Protein AF-A0A519HQZ3-F1 (afdb_monomer_lite)

Radius of gyration: 15.5 Å; chains: 1; bounding box: 31×40×36 Å

Structure (mmCIF, N/CA/C/O backbone):
data_AF-A0A519HQZ3-F1
#
_entry.id   AF-A0A519HQZ3-F1
#
loop_
_atom_site.group_PDB
_atom_site.id
_atom_site.type_symbol
_atom_site.label_atom_id
_atom_site.label_alt_id
_atom_site.label_comp_id
_atom_site.label_asym_id
_atom_site.label_entity_id
_atom_site.label_seq_id
_atom_site.pdbx_PDB_ins_code
_atom_site.Cartn_x
_atom_site.Cartn_y
_atom_site.Cartn_z
_atom_site.occupancy
_atom_site.B_iso_or_equiv
_atom_site.auth_seq_id
_atom_site.auth_comp_id
_atom_site.auth_asym_id
_atom_site.auth_atom_id
_atom_site.pdbx_PDB_model_num
ATOM 1 N N . MET A 1 1 ? 8.694 29.755 -15.172 1.00 41.97 1 MET A N 1
ATOM 2 C CA . MET A 1 1 ? 9.879 29.113 -14.567 1.00 41.97 1 MET A CA 1
ATOM 3 C C . MET A 1 1 ? 9.447 27.716 -14.157 1.00 41.97 1 MET A C 1
ATOM 5 O O . MET A 1 1 ? 8.659 27.610 -13.229 1.00 41.97 1 MET A O 1
ATOM 9 N N . ALA A 1 2 ? 9.828 26.676 -14.902 1.00 51.66 2 ALA A N 1
ATOM 10 C CA . ALA A 1 2 ? 9.523 25.302 -14.510 1.00 51.66 2 ALA A CA 1
ATOM 11 C C . ALA A 1 2 ? 10.418 24.948 -13.319 1.00 51.66 2 ALA A C 1
ATOM 13 O O . ALA A 1 2 ? 11.642 24.968 -13.447 1.00 51.66 2 ALA A O 1
ATOM 14 N N . THR A 1 3 ? 9.828 24.713 -12.151 1.00 62.03 3 THR A N 1
ATOM 15 C CA . THR A 1 3 ? 10.571 24.221 -10.991 1.00 62.03 3 THR A CA 1
ATOM 16 C C . THR A 1 3 ? 11.053 22.816 -11.345 1.00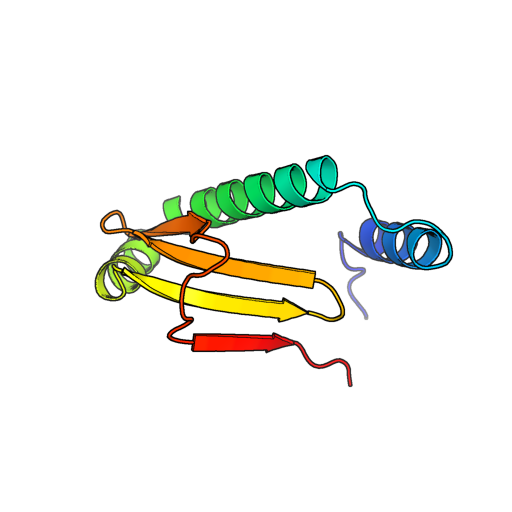 62.03 3 THR A C 1
ATOM 18 O O . THR A 1 3 ? 10.207 21.966 -11.626 1.00 62.03 3 THR A O 1
ATOM 21 N N . PRO A 1 4 ? 12.369 22.554 -11.408 1.00 60.47 4 PRO A N 1
ATOM 22 C CA . PRO A 1 4 ? 12.847 21.221 -11.733 1.00 60.47 4 PRO A CA 1
ATOM 23 C C . PRO A 1 4 ? 12.314 20.248 -10.680 1.00 60.47 4 PRO A C 1
ATOM 25 O O . PRO A 1 4 ? 12.503 20.455 -9.480 1.00 60.47 4 PRO A O 1
ATOM 28 N N . SER A 1 5 ? 11.593 19.221 -11.136 1.00 68.75 5 SER A N 1
ATOM 29 C CA . SER A 1 5 ? 11.086 18.165 -10.266 1.00 68.75 5 SER A CA 1
ATOM 30 C C . SER A 1 5 ? 12.277 17.508 -9.559 1.00 68.75 5 SER A C 1
ATOM 32 O O . SER A 1 5 ? 13.212 17.074 -10.239 1.00 68.75 5 SER A O 1
ATOM 34 N N . PRO A 1 6 ? 12.268 17.375 -8.219 1.00 65.31 6 PRO A N 1
ATOM 35 C CA . PRO A 1 6 ? 13.321 16.663 -7.491 1.00 65.31 6 PRO A CA 1
ATOM 36 C C . PRO A 1 6 ? 13.384 15.170 -7.863 1.00 65.31 6 PRO A C 1
ATOM 38 O O . PRO A 1 6 ? 14.306 14.468 -7.457 1.00 65.31 6 PRO A O 1
ATOM 41 N N . PHE A 1 7 ? 12.429 14.690 -8.666 1.00 64.19 7 PHE A N 1
ATOM 42 C CA . PHE A 1 7 ? 12.349 13.328 -9.179 1.00 64.19 7 PHE A CA 1
ATOM 43 C C . PHE A 1 7 ? 12.792 13.190 -10.644 1.00 64.19 7 PHE A C 1
ATOM 45 O O . PHE A 1 7 ? 12.721 12.090 -11.182 1.00 64.19 7 PHE A O 1
ATOM 52 N N . ALA A 1 8 ? 13.312 14.245 -11.285 1.00 69.00 8 ALA A N 1
ATOM 53 C CA . ALA A 1 8 ? 13.785 14.187 -12.678 1.00 69.00 8 ALA A CA 1
ATOM 54 C C . ALA A 1 8 ? 14.867 13.106 -12.911 1.00 69.00 8 ALA A C 1
ATOM 56 O O . ALA A 1 8 ? 14.951 12.509 -13.980 1.00 69.00 8 ALA A O 1
ATOM 57 N N . PHE A 1 9 ? 15.664 12.789 -11.884 1.00 72.25 9 PHE A N 1
ATOM 58 C CA . PHE A 1 9 ? 16.608 11.665 -11.908 1.00 72.25 9 PHE A CA 1
ATOM 59 C C . PHE A 1 9 ? 15.916 10.297 -12.063 1.00 72.25 9 PHE A C 1
ATOM 61 O O . PHE A 1 9 ? 16.426 9.423 -12.763 1.00 72.25 9 PHE A O 1
ATOM 68 N N . LEU A 1 10 ? 14.756 10.100 -11.423 1.00 66.19 10 LEU A N 1
ATOM 69 C CA . LEU A 1 10 ? 13.981 8.863 -11.546 1.00 66.19 10 LEU A CA 1
ATOM 70 C C . LEU A 1 10 ? 13.372 8.735 -12.943 1.00 66.19 10 LEU A C 1
ATOM 72 O O . LEU A 1 10 ? 13.338 7.634 -13.484 1.00 66.19 10 LEU A O 1
ATOM 76 N N . GLU A 1 11 ? 12.941 9.847 -13.541 1.00 64.31 11 GLU A N 1
ATOM 77 C CA . GLU A 1 11 ? 12.430 9.869 -14.915 1.00 64.31 11 GLU A CA 1
ATOM 78 C C . GLU A 1 11 ? 13.504 9.447 -15.926 1.00 64.31 11 GLU A C 1
ATOM 80 O O . GLU A 1 11 ? 13.239 8.571 -16.747 1.00 64.31 11 GLU A O 1
ATOM 85 N N . ASP A 1 12 ? 14.727 9.983 -15.826 1.00 66.75 12 ASP A N 1
ATOM 86 C CA . ASP A 1 12 ? 15.848 9.612 -16.709 1.00 66.75 12 ASP A CA 1
ATOM 87 C C . ASP A 1 12 ? 16.271 8.140 -16.501 1.00 66.75 12 ASP A C 1
ATOM 89 O O . ASP A 1 12 ? 16.494 7.399 -17.460 1.00 66.75 12 ASP A O 1
ATOM 93 N N . LEU A 1 13 ? 16.288 7.650 -15.254 1.00 68.88 13 LEU A N 1
ATOM 94 C CA . LEU A 1 13 ? 16.555 6.237 -14.952 1.00 68.88 13 LEU A CA 1
ATOM 95 C C . LEU A 1 13 ? 15.485 5.306 -15.552 1.00 68.88 13 LEU A C 1
ATOM 97 O O . LEU A 1 13 ? 15.822 4.284 -16.153 1.00 68.88 13 LEU A O 1
ATOM 101 N N . VAL A 1 14 ? 14.201 5.654 -15.413 1.00 67.19 14 VAL A N 1
ATOM 102 C CA . VAL A 1 14 ? 13.079 4.873 -15.958 1.00 67.19 14 VAL A CA 1
ATOM 103 C C . VAL A 1 14 ? 13.075 4.909 -17.486 1.00 67.19 14 VAL A C 1
ATOM 105 O O . VAL A 1 14 ? 12.860 3.871 -18.111 1.00 67.19 14 VAL A O 1
ATOM 108 N N . GLN A 1 15 ? 13.366 6.057 -18.103 1.00 66.44 15 GLN A N 1
ATOM 109 C CA . GLN A 1 15 ? 13.470 6.181 -19.560 1.00 66.44 15 GLN A CA 1
ATOM 110 C C . GLN A 1 15 ? 14.610 5.328 -20.126 1.00 66.44 15 GLN A C 1
ATOM 112 O O . GLN A 1 15 ? 14.411 4.621 -21.113 1.00 66.44 15 GLN A O 1
ATOM 117 N N . ARG A 1 16 ? 15.781 5.319 -19.475 1.00 63.53 16 ARG A N 1
ATOM 118 C CA . ARG A 1 16 ? 16.920 4.477 -19.882 1.00 63.53 16 ARG A CA 1
ATOM 119 C C . ARG A 1 16 ? 16.676 2.986 -19.644 1.00 63.53 16 ARG A C 1
ATOM 121 O O . ARG A 1 16 ? 17.144 2.162 -20.426 1.00 63.53 16 ARG A O 1
ATOM 128 N N . ALA A 1 17 ? 15.934 2.627 -18.597 1.00 61.59 17 ALA A N 1
ATOM 129 C CA . ALA A 1 17 ? 15.568 1.241 -18.300 1.00 61.59 17 ALA A CA 1
ATOM 130 C C . ALA A 1 17 ? 14.447 0.698 -19.210 1.00 61.59 17 ALA A C 1
ATOM 132 O O . ALA A 1 17 ? 14.400 -0.504 -19.480 1.00 61.59 17 ALA A O 1
ATOM 133 N N . GLY A 1 18 ? 13.578 1.577 -19.726 1.00 56.59 18 GLY A N 1
ATOM 134 C CA . GLY A 1 18 ? 12.404 1.235 -20.539 1.00 56.59 18 GLY A CA 1
ATOM 135 C C . GLY A 1 18 ? 12.697 0.557 -21.883 1.00 56.59 18 GLY A C 1
ATOM 136 O O . GLY A 1 18 ? 11.766 0.083 -22.529 1.00 56.59 18 GLY A O 1
ATOM 137 N N . GLY A 1 19 ? 13.965 0.478 -22.300 1.00 56.34 19 GLY A N 1
ATOM 138 C CA . GLY A 1 19 ? 14.367 -0.135 -23.566 1.00 56.34 19 GLY A CA 1
ATOM 139 C C . GLY A 1 19 ? 14.729 -1.624 -23.522 1.00 56.34 19 GLY A C 1
ATOM 140 O O . GLY A 1 19 ? 14.750 -2.237 -24.585 1.00 56.34 19 GLY A O 1
ATOM 141 N N . ALA A 1 20 ? 15.042 -2.230 -22.364 1.00 55.72 20 ALA A N 1
ATOM 142 C CA . ALA A 1 20 ? 15.660 -3.570 -22.395 1.00 55.72 20 ALA A CA 1
ATOM 143 C C . ALA A 1 20 ? 15.387 -4.532 -21.227 1.00 55.72 20 ALA A C 1
ATOM 145 O O . ALA A 1 20 ? 15.662 -5.720 -21.380 1.00 55.72 20 ALA A O 1
ATOM 146 N N . LEU A 1 21 ? 14.872 -4.101 -20.072 1.00 61.34 21 LEU A N 1
ATOM 147 C CA . LEU A 1 21 ? 14.773 -4.993 -18.909 1.00 61.34 21 LEU A CA 1
ATOM 148 C C . LEU A 1 21 ? 13.460 -4.765 -18.158 1.00 61.34 21 LEU A C 1
ATOM 150 O O . LEU A 1 21 ? 13.286 -3.743 -17.498 1.00 61.34 21 LEU A O 1
ATOM 154 N N . GLN A 1 22 ? 12.539 -5.736 -18.224 1.00 65.25 22 GLN A N 1
ATOM 155 C CA . GLN A 1 22 ? 11.471 -5.807 -17.226 1.00 65.25 22 GLN A CA 1
ATOM 156 C C . GLN A 1 22 ? 12.132 -5.918 -15.844 1.00 65.25 22 GLN A C 1
ATOM 158 O O . GLN A 1 22 ? 13.008 -6.772 -15.665 1.00 65.25 22 GLN A O 1
ATOM 163 N N . PRO A 1 23 ? 11.766 -5.061 -14.875 1.00 70.5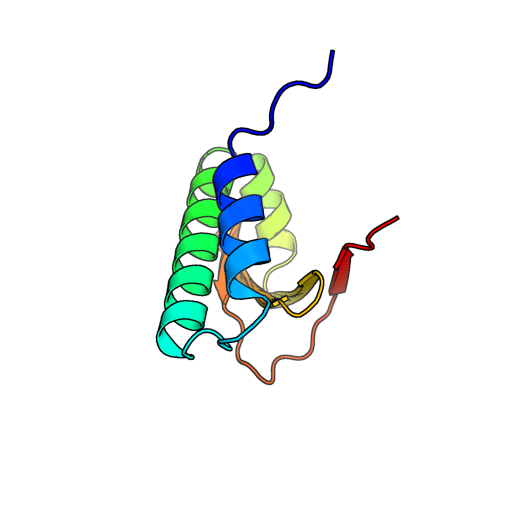0 23 PRO A N 1
ATOM 164 C CA . PRO A 1 23 ? 12.344 -5.138 -13.547 1.00 70.50 23 PRO A CA 1
ATOM 165 C C . PRO A 1 23 ? 12.018 -6.507 -12.937 1.00 70.50 23 PRO A C 1
ATOM 167 O O . PRO A 1 23 ? 10.899 -7.003 -13.095 1.00 70.50 23 PRO A O 1
ATOM 170 N N . PRO A 1 24 ? 12.976 -7.142 -12.247 1.00 82.38 24 PRO A N 1
ATOM 171 C CA . PRO A 1 24 ? 12.730 -8.428 -11.617 1.00 82.38 24 PRO A CA 1
ATOM 172 C C . PRO A 1 24 ? 11.637 -8.298 -10.546 1.00 82.38 24 PRO A C 1
ATOM 174 O O . PRO A 1 24 ? 11.552 -7.278 -9.862 1.00 82.38 24 PRO A O 1
ATOM 177 N N . GLY A 1 25 ? 10.817 -9.341 -10.372 1.00 83.69 25 GLY A N 1
ATOM 178 C CA . GLY A 1 25 ? 9.640 -9.301 -9.490 1.00 83.69 25 GLY A CA 1
ATOM 179 C C . GLY A 1 25 ? 9.944 -8.865 -8.052 1.00 83.69 25 GLY A C 1
ATOM 180 O O . GLY A 1 25 ? 9.222 -8.040 -7.505 1.00 83.69 25 GLY A O 1
ATOM 181 N N . TRP A 1 26 ? 11.077 -9.304 -7.487 1.00 87.62 26 TRP A N 1
ATOM 182 C CA . TRP A 1 26 ? 11.512 -8.898 -6.142 1.00 87.62 26 TRP A CA 1
ATOM 183 C C . TRP A 1 26 ? 11.715 -7.382 -6.011 1.00 87.62 26 TRP A C 1
ATOM 185 O O . TRP A 1 26 ? 11.432 -6.808 -4.963 1.00 87.62 26 TRP A O 1
ATOM 195 N N . LEU A 1 27 ? 12.199 -6.722 -7.070 1.00 87.44 27 LEU A N 1
ATOM 196 C CA . LEU A 1 27 ? 12.441 -5.283 -7.058 1.00 87.44 27 LEU A CA 1
ATOM 197 C C . LEU A 1 27 ? 11.116 -4.530 -7.127 1.00 87.44 27 LEU A C 1
ATOM 199 O O . LEU A 1 27 ? 10.943 -3.532 -6.433 1.00 87.44 27 LEU A O 1
ATOM 203 N N . VAL A 1 28 ? 10.175 -5.030 -7.933 1.00 86.94 28 VAL A N 1
ATOM 204 C CA . VAL A 1 28 ? 8.811 -4.497 -7.979 1.00 86.94 28 VAL A CA 1
ATOM 205 C C . VAL A 1 28 ? 8.171 -4.606 -6.599 1.00 86.94 28 VAL A C 1
ATOM 207 O O . VAL A 1 28 ? 7.663 -3.611 -6.093 1.00 86.94 28 VAL A O 1
ATOM 210 N N . ASP A 1 29 ? 8.255 -5.770 -5.958 1.00 88.44 29 ASP A N 1
ATOM 211 C CA . ASP A 1 29 ? 7.706 -5.986 -4.620 1.00 88.44 29 ASP A CA 1
ATOM 212 C C . ASP A 1 29 ? 8.313 -5.057 -3.565 1.00 88.44 29 ASP A C 1
ATOM 214 O O . ASP A 1 29 ? 7.574 -4.482 -2.763 1.00 88.44 29 ASP A O 1
ATOM 218 N N . GLU A 1 30 ? 9.632 -4.861 -3.585 1.00 92.75 30 GLU A N 1
ATOM 219 C CA . GLU A 1 30 ? 10.329 -3.973 -2.652 1.00 92.75 30 GLU A CA 1
ATOM 220 C C . GLU A 1 30 ? 9.940 -2.504 -2.867 1.00 92.75 30 GLU A C 1
ATOM 222 O O . GLU A 1 30 ? 9.662 -1.782 -1.908 1.00 92.75 30 GLU A O 1
ATOM 227 N N . VAL A 1 31 ? 9.862 -2.048 -4.122 1.00 90.56 31 VAL A N 1
ATOM 228 C CA . VAL A 1 31 ? 9.398 -0.690 -4.447 1.00 90.56 31 VAL A CA 1
ATOM 229 C C . VAL A 1 31 ? 7.954 -0.501 -3.999 1.00 90.56 31 VAL A C 1
ATOM 231 O O . VAL A 1 31 ? 7.636 0.513 -3.376 1.00 90.56 31 VAL A O 1
ATOM 234 N N . GLN A 1 32 ? 7.087 -1.484 -4.255 1.00 92.25 32 GLN A N 1
ATOM 235 C CA . GLN A 1 32 ? 5.701 -1.446 -3.803 1.00 92.25 32 GLN A CA 1
ATOM 236 C C . GLN A 1 32 ? 5.610 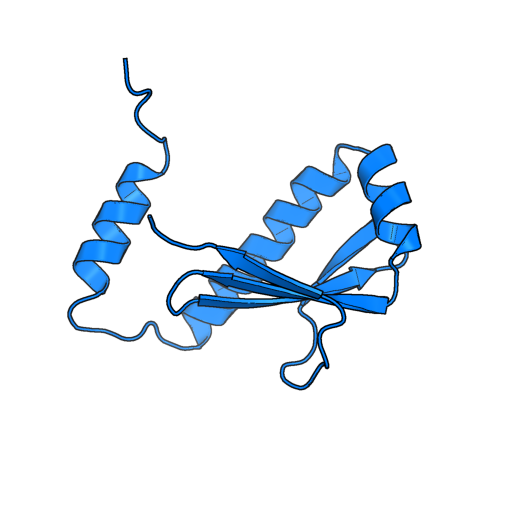-1.374 -2.274 1.00 92.25 32 GLN A C 1
ATOM 238 O O . GLN A 1 32 ? 4.852 -0.568 -1.738 1.00 92.25 32 GLN A O 1
ATOM 243 N N . HIS A 1 33 ? 6.408 -2.170 -1.563 1.00 94.12 33 HIS A N 1
ATOM 244 C CA . HIS A 1 33 ? 6.462 -2.150 -0.105 1.00 94.12 33 HIS A CA 1
ATOM 245 C C . HIS A 1 33 ? 6.924 -0.789 0.437 1.00 94.12 33 HIS A C 1
ATOM 247 O O . HIS A 1 33 ? 6.261 -0.206 1.296 1.00 94.12 33 HIS A O 1
ATOM 253 N N . ARG A 1 34 ? 8.012 -0.232 -0.108 1.00 94.88 34 ARG A N 1
ATOM 254 C CA . ARG A 1 34 ? 8.528 1.088 0.290 1.00 94.88 34 ARG A CA 1
ATOM 255 C C . ARG A 1 34 ? 7.551 2.214 -0.007 1.00 94.88 34 ARG A C 1
ATOM 257 O O . ARG A 1 34 ? 7.430 3.127 0.805 1.00 94.88 34 ARG A O 1
ATOM 264 N N . ALA A 1 35 ? 6.839 2.144 -1.128 1.00 93.38 35 ALA A N 1
ATOM 265 C CA . ALA A 1 35 ? 5.798 3.108 -1.458 1.00 93.38 35 ALA A CA 1
ATOM 266 C C . ALA A 1 35 ? 4.680 3.092 -0.406 1.00 93.38 35 ALA A C 1
ATOM 268 O O . ALA A 1 35 ? 4.293 4.151 0.080 1.00 93.38 35 ALA A O 1
ATOM 269 N N . VAL A 1 36 ? 4.222 1.909 0.023 1.00 96.25 36 VAL A N 1
ATOM 270 C CA . VAL A 1 36 ? 3.230 1.790 1.105 1.00 96.25 36 VAL A CA 1
ATOM 271 C C . VAL A 1 36 ? 3.749 2.382 2.411 1.00 96.25 36 VAL A C 1
ATOM 273 O O . VAL A 1 36 ? 3.042 3.161 3.046 1.00 96.25 36 VAL A O 1
ATOM 276 N N . LEU A 1 37 ? 4.987 2.068 2.804 1.00 97.12 37 LEU A N 1
ATOM 277 C CA . LEU A 1 37 ? 5.586 2.632 4.016 1.00 97.12 37 LEU A CA 1
ATOM 278 C C . LEU A 1 37 ? 5.693 4.157 3.953 1.00 97.12 37 LEU A C 1
ATOM 280 O O . LEU A 1 37 ? 5.386 4.829 4.933 1.00 97.12 37 LEU A O 1
ATOM 284 N N . PHE A 1 38 ? 6.088 4.707 2.805 1.00 96.88 38 PHE A N 1
ATOM 285 C CA . PHE A 1 38 ? 6.171 6.149 2.598 1.00 96.88 38 PHE A CA 1
ATOM 286 C C . PHE A 1 38 ? 4.794 6.819 2.684 1.00 96.88 38 PHE A C 1
ATOM 288 O O . PHE A 1 38 ? 4.634 7.803 3.406 1.00 96.88 38 PHE A O 1
ATOM 295 N N . LEU A 1 39 ? 3.783 6.261 2.012 1.00 95.69 39 LEU A N 1
ATOM 296 C CA . LEU A 1 39 ? 2.411 6.766 2.085 1.00 95.69 39 LEU A CA 1
ATOM 297 C C . LEU A 1 39 ? 1.879 6.715 3.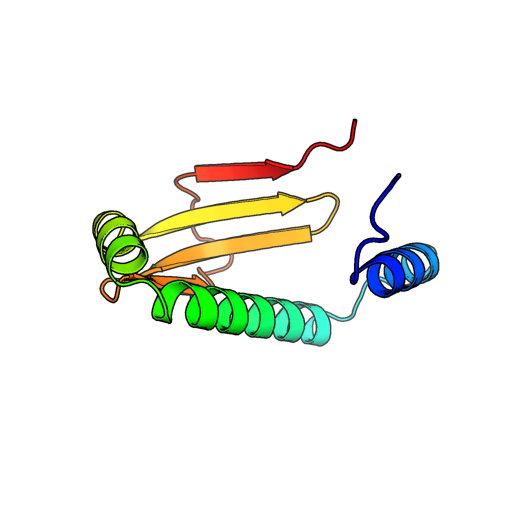517 1.00 95.69 39 LEU A C 1
ATOM 299 O O . LEU A 1 39 ? 1.322 7.698 3.997 1.00 95.69 39 LEU A O 1
ATOM 303 N N . ASN A 1 40 ? 2.100 5.609 4.226 1.00 97.44 40 ASN A N 1
ATOM 304 C CA . ASN A 1 40 ? 1.705 5.474 5.625 1.00 97.44 40 ASN A CA 1
ATOM 305 C C . ASN A 1 40 ? 2.455 6.438 6.540 1.00 97.44 40 ASN A C 1
ATOM 307 O O . ASN A 1 40 ? 1.869 6.936 7.496 1.00 97.44 40 ASN A O 1
ATOM 311 N N . HIS A 1 41 ? 3.724 6.725 6.250 1.00 96.75 41 HIS A N 1
ATOM 312 C CA . HIS A 1 41 ? 4.492 7.716 6.990 1.00 96.75 41 HIS A CA 1
ATOM 313 C C . HIS A 1 41 ? 3.881 9.113 6.846 1.00 96.75 41 HIS A C 1
ATOM 315 O O . HIS A 1 41 ? 3.704 9.793 7.850 1.00 96.75 41 HIS A O 1
ATOM 321 N N . VAL A 1 42 ? 3.508 9.515 5.627 1.00 96.81 42 VAL A N 1
ATOM 322 C CA . VAL A 1 42 ? 2.843 10.804 5.373 1.00 96.81 42 VAL A CA 1
ATOM 323 C C . VAL A 1 42 ? 1.444 10.834 5.995 1.00 96.81 42 VAL A C 1
ATOM 325 O O . VAL A 1 42 ? 1.106 11.778 6.697 1.00 96.81 42 VAL A O 1
ATOM 328 N N . LEU A 1 43 ? 0.638 9.786 5.800 1.00 96.31 43 LEU A N 1
ATOM 329 C CA . LEU A 1 43 ? -0.702 9.682 6.392 1.00 96.31 43 LEU A CA 1
ATOM 330 C C . LEU A 1 43 ? -0.656 9.723 7.923 1.00 96.31 43 LEU A C 1
ATOM 332 O O . LEU A 1 43 ? -1.514 10.340 8.544 1.00 96.31 43 LEU A O 1
ATOM 336 N N . GLY A 1 44 ? 0.358 9.103 8.528 1.00 96.25 44 GLY A N 1
ATOM 337 C CA . GLY A 1 44 ? 0.570 9.093 9.973 1.00 96.25 44 GLY A CA 1
ATOM 338 C C . GLY A 1 44 ? 0.863 10.462 10.586 1.00 96.25 44 GLY A C 1
ATOM 339 O O . GLY A 1 44 ? 0.773 10.596 11.803 1.00 96.25 44 GLY A O 1
ATOM 340 N N . GLN A 1 45 ? 1.191 11.471 9.777 1.00 96.19 45 GLN A N 1
ATOM 341 C CA . GLN A 1 45 ? 1.411 12.839 10.251 1.00 96.19 45 GLN A CA 1
ATOM 342 C C . GLN A 1 45 ? 0.095 13.617 10.427 1.00 96.19 45 GLN A C 1
ATOM 344 O O . GLN A 1 45 ? 0.061 14.566 11.204 1.00 96.19 45 GLN A O 1
ATOM 349 N N . GLU A 1 46 ? -0.992 13.202 9.764 1.00 97.06 46 GLU A N 1
ATOM 350 C CA . GLU A 1 46 ? -2.256 13.947 9.698 1.00 97.06 46 GLU A CA 1
ATOM 351 C C . GLU A 1 46 ? -3.441 13.114 10.212 1.00 97.06 46 GLU A C 1
ATOM 353 O O . GLU A 1 46 ? -4.025 12.299 9.488 1.00 97.06 46 GLU A O 1
ATOM 358 N N . SER A 1 47 ? -3.867 13.357 11.457 1.00 95.06 47 SER A N 1
ATOM 359 C CA . SER A 1 47 ? -4.956 12.599 12.102 1.00 95.06 47 SER A CA 1
ATOM 360 C C . SER A 1 47 ? -6.277 12.675 11.332 1.00 95.06 47 SER A C 1
ATOM 362 O O . SER A 1 47 ? -6.981 11.675 11.193 1.00 95.06 47 SER A O 1
ATOM 364 N N . GLN A 1 48 ? -6.595 13.833 10.745 1.00 97.00 48 GLN A N 1
ATOM 365 C CA . GLN A 1 48 ? -7.803 13.996 9.938 1.00 97.00 48 GLN A CA 1
ATOM 366 C C . GLN A 1 48 ? -7.767 13.129 8.668 1.00 97.00 48 GLN A C 1
ATOM 368 O O . GLN A 1 48 ? -8.807 12.623 8.233 1.00 97.00 48 GLN A O 1
ATOM 373 N N . ALA A 1 49 ? -6.591 12.932 8.064 1.00 96.38 49 ALA A N 1
ATOM 374 C CA . ALA A 1 49 ? -6.438 12.043 6.916 1.00 96.38 49 ALA A CA 1
ATOM 375 C C . ALA A 1 49 ? -6.658 10.581 7.329 1.00 96.38 49 ALA A C 1
ATOM 377 O O . ALA A 1 49 ? -7.408 9.867 6.657 1.00 96.38 49 ALA A O 1
ATOM 378 N N . GLN A 1 50 ? -6.097 10.169 8.471 1.00 97.94 50 GLN A N 1
ATOM 379 C CA . GLN A 1 50 ? -6.306 8.830 9.026 1.00 97.94 50 GLN A CA 1
ATOM 380 C C . GLN A 1 50 ? -7.782 8.565 9.334 1.00 97.94 50 GLN A C 1
ATOM 382 O O . GLN A 1 50 ? -8.321 7.540 8.923 1.00 97.94 50 GLN A O 1
ATOM 387 N N . GLU A 1 51 ? -8.483 9.502 9.978 1.00 97.69 51 GLU A N 1
ATOM 388 C CA . GLU A 1 51 ? -9.916 9.366 10.261 1.00 97.69 51 GLU A CA 1
ATOM 389 C C . GLU A 1 51 ? -10.750 9.218 8.986 1.00 97.69 51 GLU A C 1
ATOM 391 O O . GLU A 1 51 ? -11.676 8.404 8.928 1.00 97.69 51 GLU A O 1
ATOM 396 N N . ARG A 1 52 ? -10.436 9.998 7.945 1.00 96.81 52 ARG A N 1
ATOM 397 C CA . ARG A 1 52 ? -11.121 9.902 6.649 1.00 96.81 52 ARG A CA 1
ATOM 398 C C . ARG A 1 52 ? -10.863 8.556 5.986 1.00 96.81 52 ARG A C 1
ATOM 400 O O . ARG A 1 52 ? -11.799 7.977 5.435 1.00 96.81 52 ARG A O 1
ATOM 407 N N . LEU A 1 53 ? -9.634 8.053 6.062 1.00 97.06 53 LEU A N 1
ATOM 408 C CA . LEU A 1 53 ? -9.266 6.769 5.481 1.00 97.06 53 LEU A CA 1
ATOM 409 C C . LEU A 1 53 ? -9.866 5.589 6.263 1.00 97.06 53 LEU A C 1
ATOM 411 O O . LEU A 1 53 ? -10.372 4.652 5.652 1.00 97.06 53 LEU A O 1
ATOM 415 N N . ALA A 1 54 ? -9.928 5.661 7.595 1.00 97.31 54 ALA A N 1
ATOM 416 C CA . ALA A 1 54 ? -10.531 4.631 8.445 1.00 97.31 54 ALA A CA 1
ATOM 417 C C . ALA A 1 54 ? -12.032 4.427 8.160 1.00 97.31 54 ALA A C 1
ATOM 419 O O . ALA A 1 54 ? -12.551 3.316 8.287 1.00 97.31 54 ALA A O 1
ATOM 420 N N . ARG A 1 55 ? -12.741 5.474 7.710 1.00 97.38 55 ARG A N 1
ATOM 421 C CA . ARG A 1 55 ? -14.140 5.365 7.243 1.00 97.38 55 ARG A CA 1
ATOM 422 C C . ARG A 1 55 ? -14.280 4.511 5.982 1.00 97.38 55 ARG A C 1
ATOM 424 O O . ARG A 1 55 ? -15.353 3.968 5.749 1.00 97.38 55 ARG A O 1
ATOM 431 N N . GLN A 1 56 ? -13.210 4.376 5.200 1.00 97.12 56 GLN A N 1
ATOM 432 C CA . GLN A 1 56 ? -13.144 3.545 3.996 1.00 97.12 56 GLN A CA 1
ATOM 433 C C . GLN A 1 56 ? -12.550 2.156 4.271 1.00 97.12 56 GLN A C 1
ATOM 435 O O . GLN A 1 56 ? -12.195 1.452 3.333 1.00 97.12 56 GLN A O 1
ATOM 440 N N . ARG A 1 57 ? -12.420 1.739 5.538 1.00 96.38 57 ARG A N 1
ATOM 441 C CA . ARG A 1 57 ? -11.841 0.438 5.912 1.00 96.38 57 ARG A CA 1
ATOM 442 C C . ARG A 1 57 ? -12.395 -0.727 5.079 1.00 96.38 57 ARG A C 1
ATOM 444 O O . ARG A 1 57 ? -13.603 -0.835 4.870 1.00 96.38 57 ARG A O 1
ATOM 451 N N . GLY A 1 58 ? -11.505 -1.611 4.640 1.00 94.44 58 GLY A N 1
ATOM 452 C CA . GLY A 1 58 ? -11.833 -2.770 3.809 1.00 94.44 58 GLY A CA 1
ATOM 453 C C . GLY A 1 58 ? -12.069 -2.454 2.330 1.00 94.44 58 GLY A C 1
ATOM 454 O O . GLY A 1 58 ? -12.218 -3.389 1.549 1.00 94.44 58 GLY A O 1
ATOM 455 N N . LYS A 1 59 ? -12.083 -1.174 1.931 1.00 97.50 59 LYS A N 1
ATOM 456 C CA . LYS A 1 59 ? -12.121 -0.780 0.521 1.00 97.50 59 LYS A CA 1
ATOM 457 C C . LYS A 1 59 ? -10.756 -0.937 -0.126 1.00 97.50 59 LYS A C 1
ATOM 459 O O . LYS A 1 59 ? -9.738 -0.594 0.480 1.00 97.50 59 LYS A O 1
ATOM 464 N N . VAL A 1 60 ? -10.760 -1.422 -1.363 1.00 98.00 60 VAL A N 1
ATOM 465 C CA . VAL A 1 60 ? -9.563 -1.645 -2.175 1.00 98.00 60 VAL A CA 1
ATOM 466 C C . VAL A 1 60 ? -9.504 -0.626 -3.306 1.00 98.00 60 VAL A C 1
ATOM 468 O O . VAL A 1 60 ? -10.446 -0.469 -4.080 1.00 98.00 60 VAL A O 1
ATOM 471 N N . VAL A 1 61 ? -8.369 0.053 -3.427 1.00 97.00 61 VAL A N 1
ATOM 472 C CA . VAL A 1 61 ? -8.068 1.007 -4.492 1.00 97.00 61 VAL A CA 1
ATOM 473 C C . VAL A 1 61 ? -6.997 0.419 -5.397 1.00 97.00 61 VAL A C 1
ATOM 475 O O . VAL A 1 61 ? -5.929 0.017 -4.936 1.00 97.00 61 VAL A O 1
ATOM 478 N N . ARG A 1 62 ? -7.270 0.403 -6.699 1.00 96.75 62 ARG A N 1
ATOM 479 C CA . ARG A 1 62 ? -6.292 0.121 -7.744 1.00 96.75 62 ARG A CA 1
ATOM 480 C C . ARG A 1 62 ? -5.705 1.429 -8.244 1.00 96.75 62 ARG A C 1
ATOM 482 O O . ARG A 1 62 ? -6.447 2.302 -8.674 1.00 96.75 62 ARG A O 1
ATOM 489 N N . ILE A 1 63 ? -4.388 1.556 -8.197 1.00 94.25 63 ILE A N 1
ATOM 490 C CA . ILE A 1 63 ? -3.661 2.674 -8.802 1.00 94.25 63 ILE A CA 1
ATOM 491 C C . ILE A 1 63 ? -2.990 2.149 -10.063 1.00 94.25 63 ILE A C 1
ATOM 493 O O . ILE A 1 63 ? -2.317 1.121 -10.001 1.00 94.25 63 ILE A O 1
ATOM 497 N N . GLU A 1 64 ? -3.174 2.844 -11.181 1.00 93.00 64 GLU A N 1
ATOM 498 C CA . GLU A 1 64 ? -2.588 2.517 -12.479 1.00 93.00 64 GLU A CA 1
ATOM 499 C C . GLU A 1 64 ? -1.876 3.729 -13.073 1.00 93.00 64 GLU A C 1
ATOM 501 O O . GLU A 1 64 ? -2.440 4.819 -13.184 1.00 93.00 64 GLU A O 1
ATOM 506 N N . TRP A 1 65 ? -0.629 3.523 -13.481 1.00 88.56 65 TRP A N 1
ATOM 507 C CA . TRP A 1 65 ? 0.155 4.513 -14.202 1.00 88.56 65 TRP A CA 1
ATOM 508 C C . TRP A 1 65 ? 1.083 3.812 -15.192 1.00 88.56 65 TRP A C 1
ATOM 510 O O . TRP A 1 65 ? 2.004 3.088 -14.801 1.00 88.56 65 TRP A O 1
ATOM 520 N N . ARG A 1 66 ? 0.838 4.024 -16.491 1.00 84.88 66 ARG A N 1
ATOM 521 C CA . ARG A 1 66 ? 1.532 3.328 -17.589 1.00 84.88 66 ARG A CA 1
ATOM 522 C C . ARG A 1 66 ? 1.485 1.803 -17.367 1.00 84.88 66 ARG A C 1
ATOM 524 O O . ARG A 1 66 ? 0.403 1.243 -17.244 1.00 84.88 66 ARG A O 1
ATOM 531 N N . GLN A 1 67 ? 2.629 1.120 -17.299 1.00 80.12 67 GLN A N 1
ATOM 532 C CA . GLN A 1 67 ? 2.714 -0.320 -17.005 1.00 80.12 67 GLN A CA 1
ATOM 533 C C . GLN A 1 67 ? 2.657 -0.671 -15.506 1.00 80.12 67 GLN A C 1
ATOM 535 O O . GLN A 1 67 ? 2.607 -1.850 -15.149 1.00 80.12 67 GLN A O 1
ATOM 540 N N . PHE A 1 68 ? 2.719 0.322 -14.618 1.00 82.88 68 PHE A N 1
ATOM 541 C CA . PHE A 1 68 ? 2.726 0.105 -13.177 1.00 82.88 68 PHE A CA 1
ATOM 542 C C . PHE A 1 68 ? 1.302 0.053 -12.640 1.00 82.88 68 PHE A C 1
ATOM 544 O O . PHE A 1 68 ? 0.474 0.911 -12.940 1.00 82.88 68 PHE A O 1
ATOM 551 N N . HIS A 1 69 ? 1.036 -0.936 -11.79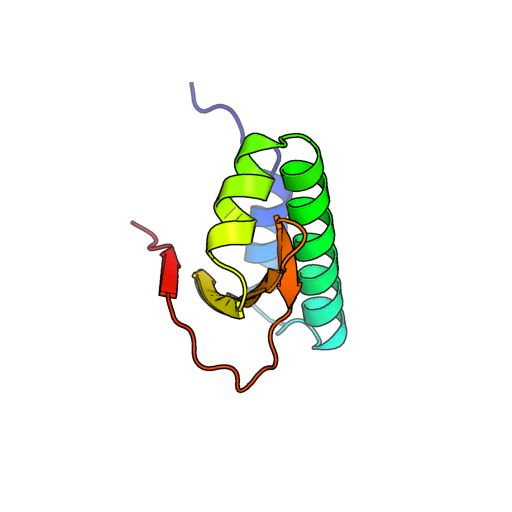3 1.00 90.50 69 HIS A N 1
ATOM 552 C CA . HIS A 1 69 ? -0.208 -1.010 -11.047 1.00 90.50 69 HIS A CA 1
ATOM 553 C C . HIS A 1 69 ? 0.029 -1.528 -9.629 1.00 90.50 69 HIS A C 1
ATOM 555 O O . HIS A 1 69 ? 0.983 -2.265 -9.366 1.00 90.50 69 HIS A O 1
ATOM 561 N N . MET A 1 70 ? -0.852 -1.137 -8.712 1.00 93.62 70 MET A N 1
ATOM 562 C CA . MET A 1 70 ? -0.827 -1.566 -7.317 1.00 93.62 70 MET A CA 1
ATOM 563 C C . MET A 1 70 ? -2.248 -1.612 -6.756 1.00 93.62 70 MET A C 1
ATOM 565 O O . MET A 1 70 ? -3.066 -0.747 -7.066 1.00 93.62 70 MET A O 1
ATOM 569 N N . LEU A 1 71 ? -2.524 -2.602 -5.906 1.00 96.69 71 LEU A N 1
ATOM 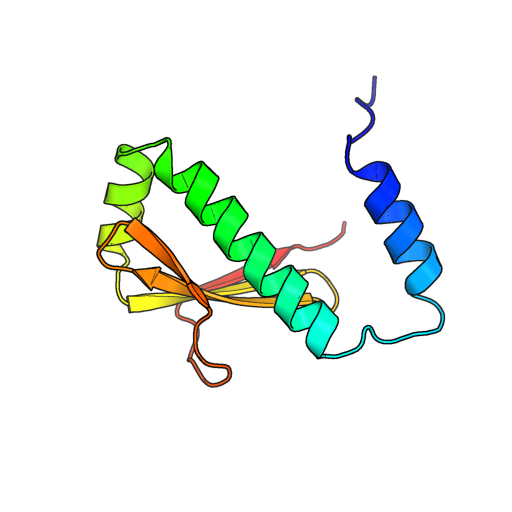570 C CA . LEU A 1 71 ? -3.758 -2.687 -5.129 1.00 96.69 71 LEU A CA 1
ATOM 571 C C . LEU A 1 71 ? -3.471 -2.338 -3.666 1.00 96.69 71 LEU A C 1
ATOM 573 O O . LEU A 1 71 ? -2.601 -2.943 -3.035 1.00 96.69 71 LEU A O 1
ATOM 577 N N . LEU A 1 72 ? -4.215 -1.374 -3.133 1.00 97.00 72 LEU A N 1
ATOM 578 C CA . LEU A 1 72 ? -4.091 -0.879 -1.766 1.00 97.00 72 LEU A CA 1
ATOM 579 C C . LEU A 1 72 ? -5.417 -1.025 -1.030 1.00 97.00 72 LEU A C 1
ATOM 581 O O . LEU A 1 72 ? -6.450 -0.628 -1.557 1.00 97.00 72 LEU A O 1
ATOM 585 N N . ALA A 1 73 ? -5.395 -1.553 0.189 1.00 97.56 73 ALA A N 1
ATOM 586 C CA . ALA A 1 73 ? -6.563 -1.633 1.056 1.00 97.56 73 ALA A CA 1
ATOM 587 C C . ALA A 1 73 ? -6.471 -0.606 2.190 1.00 97.56 73 ALA A C 1
ATOM 589 O O . ALA A 1 73 ? -5.407 -0.404 2.779 1.00 97.56 73 ALA A O 1
ATOM 590 N N . ALA A 1 74 ? -7.594 0.037 2.509 1.00 97.56 74 ALA A N 1
ATOM 591 C CA . ALA A 1 74 ? -7.695 0.907 3.675 1.00 97.56 74 ALA A CA 1
ATOM 592 C C . ALA A 1 74 ? -7.879 0.078 4.956 1.00 97.56 74 ALA A C 1
ATOM 594 O O . ALA A 1 74 ? -8.789 -0.751 5.059 1.00 97.56 74 ALA A O 1
ATOM 595 N N . THR A 1 75 ? -7.045 0.339 5.960 1.00 97.12 75 THR A N 1
ATOM 596 C CA . THR A 1 75 ? -7.059 -0.363 7.251 1.00 97.12 75 THR A CA 1
ATOM 597 C C . THR A 1 75 ? -7.912 0.377 8.294 1.00 97.12 75 THR A C 1
ATOM 599 O O . THR A 1 75 ? -8.111 1.592 8.191 1.00 97.12 75 THR A O 1
ATOM 602 N N . PRO A 1 76 ? -8.384 -0.302 9.359 1.00 96.38 76 PRO A N 1
ATOM 603 C CA . PRO A 1 76 ? -9.096 0.353 10.461 1.00 96.38 76 PRO A CA 1
ATOM 604 C C . PRO A 1 76 ? -8.281 1.430 11.194 1.00 96.38 76 PRO A C 1
ATOM 606 O O . PRO A 1 76 ? -8.872 2.305 11.817 1.00 96.38 76 PRO A O 1
ATOM 609 N N . ALA A 1 77 ? -6.947 1.380 11.109 1.00 96.38 77 ALA A N 1
ATOM 610 C CA . ALA A 1 77 ? -6.048 2.370 11.700 1.00 96.38 77 ALA A CA 1
ATOM 611 C C . ALA A 1 77 ? -5.953 3.675 10.885 1.00 96.38 77 ALA A C 1
ATOM 613 O O . ALA A 1 77 ? -5.228 4.583 11.278 1.00 96.38 77 ALA A O 1
ATOM 614 N N . GLY A 1 78 ? -6.642 3.776 9.742 1.00 96.56 78 GLY A N 1
ATOM 615 C CA . GLY A 1 78 ? -6.516 4.938 8.863 1.00 96.56 78 GLY A CA 1
ATOM 616 C C . GLY A 1 78 ? -5.196 4.963 8.093 1.00 96.56 78 GLY A C 1
ATOM 617 O O . GLY A 1 78 ? -4.679 6.032 7.789 1.00 96.56 78 GLY A O 1
ATOM 618 N N . LEU A 1 79 ? -4.652 3.783 7.792 1.00 97.50 79 LEU A N 1
ATOM 619 C CA . LEU A 1 79 ? -3.441 3.569 6.994 1.00 97.50 79 LEU A CA 1
ATOM 620 C C . LEU A 1 79 ? -3.738 2.647 5.804 1.00 97.50 79 LEU A C 1
ATOM 622 O O . LEU A 1 79 ? -4.841 2.105 5.697 1.00 97.50 79 LEU A O 1
ATOM 626 N N . LEU A 1 80 ? -2.753 2.440 4.936 1.00 97.56 80 LEU A N 1
ATOM 627 C CA . LEU A 1 80 ? -2.835 1.591 3.751 1.00 97.56 80 LEU A CA 1
ATOM 628 C C . LEU A 1 80 ? -2.021 0.305 3.920 1.00 97.56 80 LEU A C 1
ATOM 630 O O . LEU A 1 80 ? -0.951 0.296 4.525 1.00 97.56 80 LEU A O 1
ATOM 634 N N . GLU A 1 81 ? -2.492 -0.775 3.315 1.00 96.56 81 GLU A N 1
ATOM 635 C CA . GLU A 1 81 ? -1.742 -2.023 3.163 1.00 96.56 81 GLU A CA 1
ATOM 636 C C . GLU A 1 81 ? -1.837 -2.539 1.724 1.00 96.56 81 GLU A C 1
ATOM 638 O O . GLU A 1 81 ? -2.744 -2.158 0.982 1.00 96.56 81 GLU A O 1
ATOM 643 N N . ARG A 1 82 ? -0.903 -3.403 1.303 1.00 95.56 82 ARG A N 1
ATOM 644 C CA . ARG A 1 82 ? -1.012 -4.075 -0.002 1.00 95.56 82 ARG A CA 1
ATOM 645 C C . ARG A 1 82 ? -2.189 -5.044 0.050 1.00 95.56 82 ARG A C 1
ATOM 647 O O . ARG A 1 82 ? -2.212 -5.935 0.895 1.00 95.56 82 ARG A O 1
ATOM 654 N N . ALA A 1 83 ? -3.135 -4.895 -0.870 1.00 95.62 83 ALA A N 1
ATOM 655 C CA . ALA A 1 83 ? -4.195 -5.880 -1.023 1.00 95.62 83 ALA A CA 1
ATOM 656 C C . ALA A 1 83 ? -3.663 -7.126 -1.753 1.00 95.62 83 ALA A C 1
ATOM 658 O O . ALA A 1 83 ? -2.664 -7.069 -2.476 1.00 95.62 83 ALA A O 1
ATOM 659 N N . GLY A 1 84 ? -4.344 -8.262 -1.579 1.00 91.62 84 GLY A N 1
ATOM 660 C CA . GLY A 1 84 ? -4.024 -9.481 -2.323 1.00 91.62 84 GLY A CA 1
ATOM 661 C C . GLY A 1 84 ? -4.144 -9.271 -3.836 1.00 91.62 84 GLY A C 1
ATOM 662 O O . GLY A 1 84 ? -4.987 -8.503 -4.296 1.00 91.62 84 GLY A O 1
ATOM 663 N N . SER A 1 85 ? -3.338 -9.988 -4.621 1.00 86.69 85 SER A N 1
ATOM 664 C CA . SER A 1 85 ? -3.301 -9.864 -6.089 1.00 86.69 85 SER A CA 1
ATOM 665 C C . SER A 1 85 ? -4.648 -10.125 -6.778 1.00 86.69 85 SER A C 1
ATOM 667 O O . SER A 1 85 ? -4.894 -9.584 -7.851 1.00 86.69 85 SER A O 1
ATOM 669 N N . ASN A 1 86 ? -5.530 -10.909 -6.150 1.00 90.94 86 ASN A N 1
ATOM 670 C CA . ASN A 1 86 ? -6.875 -11.221 -6.647 1.00 90.94 86 ASN A CA 1
ATOM 671 C C . ASN A 1 86 ? -7.982 -10.364 -6.005 1.00 90.94 86 ASN A C 1
ATOM 673 O O . ASN A 1 86 ? -9.162 -10.682 -6.155 1.00 90.94 86 ASN A O 1
ATOM 677 N N . ALA A 1 87 ? -7.636 -9.323 -5.245 1.00 93.88 87 ALA A N 1
ATOM 678 C CA . ALA A 1 87 ? -8.637 -8.454 -4.641 1.00 93.88 87 ALA A CA 1
ATOM 679 C C . ALA A 1 87 ? -9.409 -7.683 -5.724 1.00 93.88 87 ALA A C 1
ATOM 681 O O . ALA A 1 87 ? -8.823 -7.156 -6.671 1.00 93.88 87 ALA A O 1
ATOM 682 N N . VAL A 1 88 ? -10.732 -7.604 -5.570 1.00 95.81 88 VAL A N 1
ATOM 683 C CA . VAL A 1 88 ? -11.588 -6.821 -6.467 1.00 95.81 88 VAL A CA 1
ATOM 684 C C . VAL A 1 88 ? -11.504 -5.352 -6.046 1.00 95.81 88 VAL A C 1
ATOM 686 O O . VAL A 1 88 ? -11.820 -5.054 -4.894 1.00 95.81 88 VAL A O 1
ATOM 689 N N . PRO A 1 89 ? -11.075 -4.431 -6.926 1.00 96.81 89 PRO A N 1
ATOM 690 C CA . PRO A 1 89 ? -10.983 -3.022 -6.574 1.00 96.81 89 PRO A CA 1
ATOM 691 C C . PRO A 1 89 ? -12.371 -2.377 -6.494 1.00 96.81 89 PRO A C 1
ATOM 693 O O . PRO A 1 89 ? -13.179 -2.506 -7.411 1.00 96.81 89 PRO A O 1
ATOM 696 N N . ASP A 1 90 ? -12.618 -1.630 -5.420 1.00 97.75 90 ASP A N 1
ATOM 697 C CA . ASP A 1 90 ? -13.784 -0.753 -5.274 1.00 97.75 90 ASP A CA 1
ATOM 698 C C . ASP A 1 90 ? -13.615 0.556 -6.065 1.00 97.75 90 ASP A C 1
ATOM 700 O O . ASP A 1 90 ? -14.599 1.192 -6.440 1.00 97.75 90 ASP A O 1
ATOM 704 N N . LEU A 1 91 ? -12.367 0.974 -6.302 1.00 96.88 91 LEU A N 1
ATOM 705 C CA . LEU A 1 91 ? -12.012 2.186 -7.038 1.00 96.88 91 LEU A CA 1
ATOM 706 C C . LEU A 1 91 ? -10.761 1.941 -7.880 1.00 96.88 91 LEU A C 1
ATOM 708 O O . LEU A 1 91 ? -9.802 1.347 -7.395 1.00 96.88 91 LEU A O 1
ATOM 712 N N . THR A 1 92 ? -10.746 2.444 -9.115 1.00 96.44 92 THR A N 1
ATOM 713 C CA . THR A 1 92 ? -9.544 2.471 -9.961 1.00 96.44 92 THR A CA 1
ATOM 714 C C . THR A 1 92 ? -9.164 3.916 -10.258 1.00 96.44 92 THR A C 1
ATOM 716 O O . THR A 1 92 ? -9.990 4.695 -10.728 1.00 96.44 92 THR A O 1
ATOM 719 N N . LEU A 1 93 ? -7.918 4.267 -9.955 1.00 94.88 93 LEU A N 1
ATOM 720 C CA . LEU A 1 93 ? -7.299 5.556 -10.222 1.00 94.88 93 LEU A CA 1
ATOM 721 C C . LEU A 1 93 ? -6.278 5.362 -11.340 1.00 94.88 93 LEU A C 1
ATOM 723 O O . LEU A 1 93 ? -5.233 4.757 -11.112 1.00 94.88 93 LEU A O 1
ATOM 727 N N . ALA A 1 94 ? -6.591 5.866 -12.531 1.00 93.69 94 ALA A N 1
ATOM 728 C CA . ALA A 1 94 ? -5.695 5.829 -13.678 1.00 93.69 94 ALA A CA 1
ATOM 729 C C . ALA A 1 94 ? -5.108 7.220 -13.926 1.00 93.69 94 ALA A C 1
ATOM 731 O O . ALA A 1 94 ? -5.844 8.203 -14.024 1.00 93.69 94 ALA A O 1
ATOM 732 N N . VAL A 1 95 ? -3.783 7.297 -14.023 1.00 90.81 95 VAL A N 1
ATOM 733 C CA . VAL A 1 95 ? -3.075 8.513 -14.427 1.00 90.81 95 VAL A CA 1
ATOM 734 C C . VAL A 1 95 ? -2.877 8.462 -15.940 1.00 90.81 95 VAL A C 1
ATOM 736 O O . VAL A 1 95 ? -2.185 7.573 -16.439 1.00 90.81 95 VAL A O 1
ATOM 739 N N . ALA A 1 96 ? -3.517 9.389 -16.656 1.00 87.44 96 ALA A N 1
ATOM 740 C CA . ALA A 1 96 ? -3.347 9.563 -18.095 1.00 87.44 96 ALA A CA 1
ATOM 741 C C . ALA A 1 96 ? -2.145 10.478 -18.388 1.00 87.44 96 ALA A C 1
ATOM 743 O O . ALA A 1 96 ? -1.930 11.450 -17.664 1.00 87.44 96 ALA A O 1
ATOM 744 N N . ASP A 1 97 ? -1.396 10.159 -19.445 1.00 75.88 97 ASP A N 1
ATOM 745 C CA . ASP A 1 97 ? -0.399 11.056 -20.034 1.00 75.88 97 ASP A CA 1
ATOM 746 C C . ASP A 1 97 ? -1.109 11.865 -21.142 1.00 75.88 97 ASP A C 1
ATOM 748 O O . ASP A 1 97 ? -1.707 11.259 -22.035 1.00 75.88 97 ASP A O 1
ATOM 752 N N . ASP A 1 98 ? -1.076 13.199 -21.057 1.00 57.97 98 ASP A N 1
ATOM 753 C CA . ASP A 1 98 ? -1.487 14.143 -22.120 1.00 57.97 98 ASP A CA 1
ATOM 754 C C . ASP A 1 98 ? -0.231 14.720 -22.800 1.00 57.97 98 ASP A C 1
ATOM 756 O O . ASP A 1 98 ? 0.732 15.052 -22.062 1.00 57.97 98 ASP A O 1
#

pLDDT: mean 86.19, std 14.4, range [41.97, 98.0]

Sequence (98 aa):
MATPSPFAFLEDLVQRAGGALQPPGWLVDEVQHRAVLFLNHVLGQESQAQERLARQRGKVVRIEWRQFHMLLAATPAGLLERAGSNAVPDLTLAVADD

Foldseek 3Di:
DPDPDPCVVVVVVCVVCVPDDDPDPVVLVVVLVVVQVVQQVVQVVDVVQLVVLLVQAQAWEWEEEDPDIFIWGRHNRSGIDGDDPPDDHPYYHYDDDD

Secondary structure (DSSP, 8-state):
--PPPTTHHHHHHHHHHTTT-PPPHHHHHHHHHHHHHHHHHHHTT-HHHHHHHHTTTT-EEEEEETTEEEEEEE-TTS-EEEPPTTPPPSEEEEE---